Protein AF-A0A356S484-F1 (afdb_monomer_lite)

pLDDT: mean 89.54, std 12.43, range [53.12, 97.44]

Structure (mmCIF, N/CA/C/O backbone):
data_AF-A0A356S484-F1
#
_entry.id   AF-A0A356S484-F1
#
loop_
_atom_site.group_PDB
_atom_site.id
_atom_site.type_symbol
_atom_site.label_atom_id
_atom_site.label_alt_id
_atom_site.label_comp_id
_atom_site.label_asym_id
_atom_site.label_entity_id
_atom_site.label_seq_id
_atom_site.pdbx_PDB_ins_code
_atom_site.Cartn_x
_atom_site.Cartn_y
_atom_site.Cartn_z
_atom_site.occupancy
_atom_site.B_iso_or_equiv
_atom_site.auth_seq_id
_atom_site.auth_comp_id
_atom_site.auth_asym_id
_atom_site.auth_atom_id
_atom_site.pdbx_PDB_model_num
ATOM 1 N N . MET A 1 1 ? -28.469 -1.390 29.561 1.00 53.12 1 MET A N 1
ATOM 2 C CA . MET A 1 1 ? -27.503 -0.568 28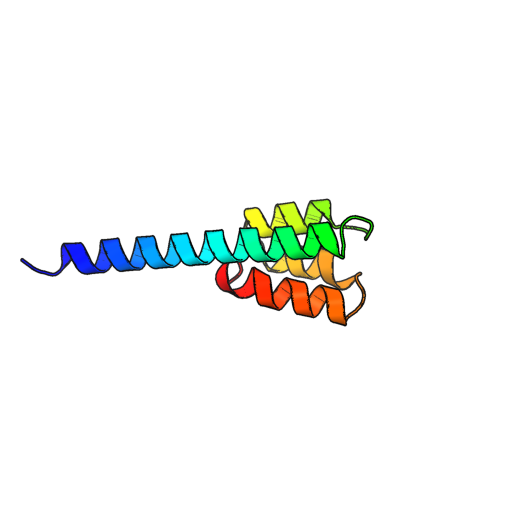.801 1.00 53.12 1 MET A CA 1
ATOM 3 C C . MET A 1 1 ? -26.470 -1.475 28.132 1.00 53.12 1 MET A C 1
ATOM 5 O O . MET A 1 1 ? -25.630 -2.014 28.833 1.00 53.12 1 MET A O 1
ATOM 9 N N . ARG A 1 2 ? -26.575 -1.732 26.817 1.00 59.03 2 ARG A N 1
ATOM 10 C CA . ARG A 1 2 ? -25.629 -2.587 26.053 1.00 59.03 2 ARG A CA 1
ATOM 11 C C . ARG A 1 2 ? -25.300 -2.061 24.643 1.00 59.03 2 ARG A C 1
ATOM 13 O O . ARG A 1 2 ? -24.664 -2.769 23.879 1.00 59.03 2 ARG A O 1
ATOM 20 N N . ARG A 1 3 ? -25.738 -0.849 24.280 1.00 54.81 3 ARG A N 1
ATOM 21 C CA . ARG A 1 3 ? -25.648 -0.362 22.889 1.00 54.81 3 ARG A CA 1
ATOM 22 C C . ARG A 1 3 ? -24.453 0.564 22.610 1.00 54.81 3 ARG A C 1
ATOM 24 O O . ARG A 1 3 ? -23.930 0.516 21.514 1.00 54.81 3 ARG A O 1
ATOM 31 N N . LEU A 1 4 ? -23.945 1.279 23.619 1.00 56.88 4 LEU A N 1
ATOM 32 C CA . LEU A 1 4 ? -22.826 2.230 23.467 1.00 56.88 4 LEU A CA 1
ATOM 33 C C . LEU A 1 4 ? -21.426 1.592 23.357 1.00 56.88 4 LEU A C 1
ATOM 35 O O . LEU A 1 4 ? -20.499 2.227 22.868 1.00 56.88 4 LEU A O 1
ATOM 39 N N . ILE A 1 5 ? -21.250 0.346 23.813 1.00 59.88 5 ILE A N 1
ATOM 40 C CA . ILE A 1 5 ? -19.936 -0.330 23.800 1.00 59.88 5 ILE A CA 1
ATOM 41 C C . ILE A 1 5 ? -19.650 -0.976 22.431 1.00 59.88 5 ILE A C 1
ATOM 43 O O . ILE A 1 5 ? -18.493 -1.103 22.042 1.00 59.88 5 ILE A O 1
ATOM 47 N N . ASP A 1 6 ? -20.689 -1.371 21.690 1.00 62.53 6 ASP A N 1
ATOM 48 C CA . ASP A 1 6 ? -20.539 -2.056 20.398 1.00 62.53 6 ASP A CA 1
ATOM 49 C C . ASP A 1 6 ? -20.110 -1.093 19.279 1.00 62.53 6 ASP A C 1
ATOM 51 O O . ASP A 1 6 ? -19.231 -1.424 18.487 1.00 62.53 6 ASP A O 1
ATOM 55 N N . GLU A 1 7 ? -20.663 0.123 19.270 1.00 60.28 7 GLU A N 1
ATOM 56 C CA . GLU A 1 7 ? -20.313 1.185 18.314 1.00 60.28 7 GLU A CA 1
ATOM 57 C C . GLU A 1 7 ? -18.847 1.613 18.477 1.00 60.28 7 GLU A C 1
ATOM 59 O O . GLU A 1 7 ? -18.075 1.528 17.526 1.00 60.28 7 GLU A O 1
ATOM 64 N N . ASN A 1 8 ? -18.414 1.884 19.714 1.00 58.56 8 ASN A N 1
ATOM 65 C CA . ASN A 1 8 ? -17.020 2.234 20.017 1.00 58.56 8 ASN A CA 1
ATOM 66 C C . ASN A 1 8 ? -16.018 1.123 19.648 1.00 58.56 8 ASN A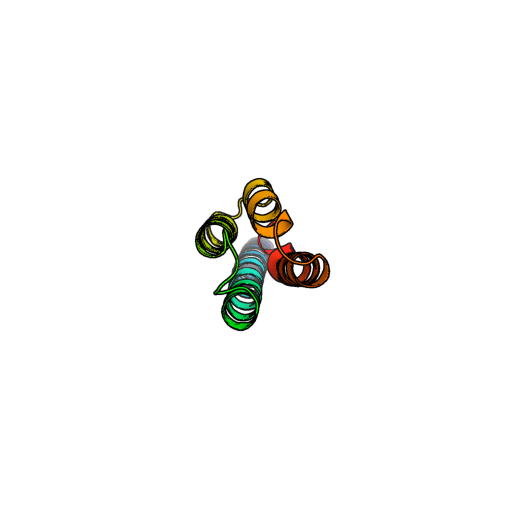 C 1
ATOM 68 O O . ASN A 1 8 ? -14.865 1.395 19.312 1.00 58.56 8 ASN A O 1
ATOM 72 N N . ARG A 1 9 ? -16.422 -0.151 19.739 1.00 62.66 9 ARG A N 1
ATOM 73 C CA . ARG A 1 9 ? -15.550 -1.281 19.385 1.00 62.66 9 ARG A CA 1
ATOM 74 C C . ARG A 1 9 ? -15.427 -1.455 17.873 1.00 62.66 9 ARG A C 1
ATOM 76 O O . ARG A 1 9 ? -14.357 -1.828 17.400 1.00 62.66 9 ARG A O 1
ATOM 83 N N . LYS A 1 10 ? -16.509 -1.204 17.134 1.00 68.56 10 LYS A N 1
ATOM 84 C CA . LYS A 1 10 ? -16.530 -1.266 15.668 1.00 68.56 10 LYS A CA 1
ATOM 85 C C . LYS A 1 10 ? -15.737 -0.127 15.040 1.00 68.56 10 LYS A C 1
ATOM 87 O O . LYS A 1 10 ? -14.972 -0.391 14.121 1.00 68.56 10 LYS A O 1
ATOM 92 N N . GLU A 1 11 ? -15.864 1.087 15.570 1.00 71.50 11 GLU A N 1
ATOM 93 C CA . GLU A 1 11 ? -15.084 2.249 15.120 1.00 71.50 11 GLU A CA 1
ATOM 94 C C . GLU A 1 11 ? -13.581 2.005 15.296 1.00 71.50 11 GLU A C 1
ATOM 96 O O . GLU A 1 11 ? -12.835 2.056 14.322 1.00 71.50 11 GLU A O 1
ATOM 101 N N . ARG A 1 12 ? -13.152 1.574 16.491 1.00 75.62 12 ARG A N 1
ATOM 102 C CA . ARG A 1 12 ? -11.748 1.203 16.747 1.00 75.62 12 ARG A CA 1
ATOM 103 C C . ARG A 1 12 ? -11.244 0.090 15.829 1.00 75.62 12 ARG A C 1
ATOM 105 O O . ARG A 1 12 ? -10.118 0.143 15.353 1.00 75.62 12 ARG A O 1
ATOM 112 N N . ALA A 1 13 ? -12.069 -0.924 15.564 1.00 81.44 13 ALA A N 1
ATOM 113 C CA . ALA A 1 13 ? -11.686 -2.018 14.674 1.00 81.44 13 ALA A CA 1
ATOM 114 C C . ALA A 1 13 ? -11.502 -1.559 13.214 1.00 81.44 13 ALA A C 1
ATOM 116 O O . ALA A 1 13 ? -10.654 -2.111 12.513 1.00 81.44 13 ALA A O 1
ATOM 117 N N . ALA A 1 14 ? -12.276 -0.569 12.760 1.00 84.00 14 ALA A N 1
ATOM 118 C CA . ALA A 1 14 ? -12.133 0.020 11.432 1.00 84.00 14 ALA A CA 1
ATOM 119 C C . ALA A 1 14 ? -10.869 0.891 11.331 1.00 84.00 14 ALA A C 1
ATOM 121 O O . ALA A 1 14 ? -10.097 0.737 10.386 1.00 84.00 14 ALA A O 1
ATOM 122 N N . GLU A 1 15 ? -10.604 1.732 12.334 1.00 87.75 15 GLU A N 1
ATOM 123 C CA . GLU A 1 15 ? -9.377 2.542 12.411 1.00 87.75 15 GLU A CA 1
ATOM 124 C C . GLU A 1 15 ? -8.110 1.673 12.463 1.00 87.75 15 GLU A C 1
ATOM 126 O O . GLU A 1 15 ? -7.124 1.959 11.777 1.00 87.75 15 GLU A O 1
ATOM 131 N N . ASP A 1 16 ? -8.149 0.574 13.223 1.00 90.38 16 ASP A N 1
ATOM 132 C CA . ASP A 1 16 ? -7.062 -0.406 13.289 1.00 90.38 16 ASP A CA 1
ATOM 133 C C . ASP A 1 16 ? -6.834 -1.098 11.936 1.00 90.38 16 ASP A C 1
ATOM 135 O O . ASP A 1 16 ? -5.698 -1.421 11.581 1.00 90.38 16 ASP A O 1
ATOM 139 N N . ALA A 1 17 ? -7.903 -1.368 11.178 1.00 91.00 17 ALA A N 1
ATOM 140 C CA . ALA A 1 17 ? -7.808 -1.988 9.859 1.00 91.00 17 ALA A CA 1
ATOM 141 C C . ALA A 1 17 ? -7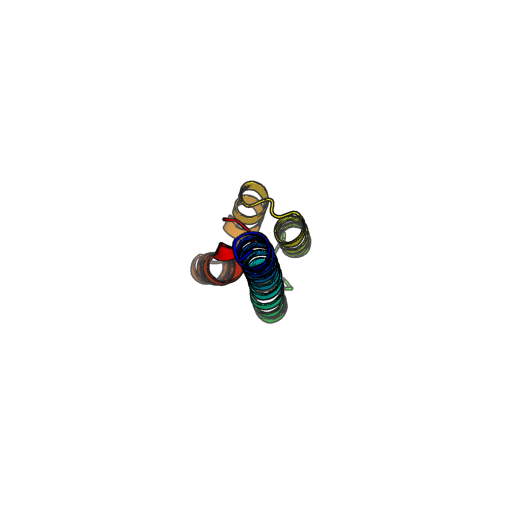.178 -1.038 8.829 1.00 91.00 17 ALA A C 1
ATOM 143 O O . ALA A 1 17 ? -6.319 -1.472 8.058 1.00 91.00 17 ALA A O 1
ATOM 144 N N . ILE A 1 18 ? -7.546 0.248 8.864 1.00 94.50 18 ILE A N 1
ATOM 145 C CA . ILE A 1 18 ? -6.955 1.296 8.021 1.00 94.50 18 ILE A CA 1
ATOM 146 C C . ILE A 1 18 ? -5.455 1.418 8.306 1.00 94.50 18 ILE A C 1
ATOM 148 O O . ILE A 1 18 ? -4.655 1.291 7.380 1.00 94.50 18 ILE A O 1
ATOM 152 N N . HIS A 1 19 ? -5.057 1.569 9.574 1.00 94.81 19 HIS A N 1
ATOM 153 C CA . HIS A 1 19 ? -3.639 1.678 9.943 1.00 94.81 19 HIS A CA 1
ATOM 154 C C . HIS A 1 19 ? -2.833 0.450 9.509 1.00 94.81 19 HIS A C 1
ATOM 156 O O . HIS A 1 19 ? -1.757 0.580 8.928 1.00 94.81 19 HIS A O 1
ATOM 162 N N . LYS A 1 20 ? -3.362 -0.761 9.725 1.00 95.81 20 LYS A N 1
ATOM 163 C CA . LYS A 1 20 ? -2.691 -1.998 9.292 1.00 95.81 20 LYS A CA 1
ATOM 164 C C . LYS A 1 20 ? -2.534 -2.072 7.775 1.00 95.81 20 LYS A C 1
ATOM 166 O O . LYS A 1 20 ? -1.491 -2.520 7.295 1.00 95.81 20 LYS A O 1
ATOM 171 N N . ALA A 1 21 ? -3.544 -1.645 7.022 1.00 96.12 21 ALA A N 1
ATOM 172 C CA . ALA A 1 21 ? -3.465 -1.586 5.568 1.00 96.12 21 ALA A CA 1
ATOM 173 C C . ALA A 1 21 ? -2.407 -0.575 5.108 1.00 96.12 21 ALA A C 1
ATOM 175 O O . ALA A 1 21 ? -1.548 -0.938 4.305 1.00 96.12 21 ALA A O 1
ATOM 176 N N . GLN A 1 22 ? -2.388 0.631 5.683 1.00 97.38 22 GLN A N 1
ATOM 177 C CA . GLN A 1 22 ? -1.365 1.642 5.396 1.00 97.38 22 GLN A CA 1
ATOM 178 C C . GLN A 1 22 ? 0.048 1.121 5.683 1.00 97.38 22 GLN A C 1
ATOM 180 O O . GLN A 1 22 ? 0.910 1.166 4.807 1.00 97.38 22 GLN A O 1
ATOM 185 N N . ASP A 1 23 ? 0.283 0.541 6.859 1.00 97.44 23 ASP A N 1
ATOM 186 C CA . ASP A 1 23 ? 1.600 0.016 7.226 1.00 97.44 23 ASP A CA 1
ATOM 187 C C . ASP A 1 23 ? 2.040 -1.138 6.321 1.00 97.44 23 ASP A C 1
ATOM 189 O O . ASP A 1 23 ? 3.192 -1.189 5.884 1.00 97.44 23 ASP A O 1
ATOM 193 N N . SER A 1 24 ? 1.136 -2.073 6.015 1.00 97.12 24 SER A N 1
ATOM 194 C CA . SER A 1 24 ? 1.459 -3.210 5.147 1.00 97.12 24 SER A CA 1
ATOM 195 C C . SER A 1 24 ? 1.767 -2.772 3.713 1.00 97.12 24 SER A C 1
ATOM 197 O O . SER A 1 24 ? 2.764 -3.220 3.141 1.00 97.12 24 SER A O 1
ATOM 199 N N . ALA A 1 25 ? 0.980 -1.843 3.162 1.00 96.88 25 ALA A N 1
ATOM 200 C CA . ALA A 1 25 ? 1.197 -1.294 1.833 1.00 96.88 25 ALA A CA 1
ATOM 201 C C . ALA A 1 25 ? 2.493 -0.482 1.772 1.00 96.88 25 ALA A C 1
ATOM 203 O O . ALA A 1 25 ? 3.296 -0.695 0.866 1.00 96.88 25 ALA A O 1
ATOM 204 N N . ASN A 1 26 ? 2.750 0.385 2.756 1.00 96.69 26 ASN A N 1
ATOM 205 C CA . ASN A 1 26 ? 3.977 1.175 2.818 1.00 96.69 26 ASN A CA 1
ATOM 206 C C . ASN A 1 26 ? 5.221 0.276 2.904 1.00 96.69 26 ASN A C 1
ATOM 208 O O . ASN A 1 26 ? 6.152 0.434 2.120 1.00 96.69 26 ASN A O 1
ATOM 212 N N . ARG A 1 27 ? 5.220 -0.742 3.777 1.00 97.19 27 ARG A N 1
ATOM 213 C CA . ARG A 1 27 ? 6.347 -1.688 3.890 1.00 97.19 27 ARG A CA 1
ATOM 214 C C . ARG A 1 27 ? 6.599 -2.455 2.593 1.00 97.19 27 ARG A C 1
ATOM 216 O O . ARG A 1 27 ? 7.756 -2.643 2.226 1.00 97.19 27 ARG A O 1
ATOM 223 N N . PHE A 1 28 ? 5.542 -2.883 1.902 1.00 96.69 28 PHE A N 1
ATOM 224 C CA . PHE A 1 28 ? 5.667 -3.525 0.593 1.00 96.69 28 PHE A CA 1
ATOM 225 C C . PHE A 1 28 ? 6.259 -2.568 -0.451 1.00 96.69 28 PHE A C 1
ATOM 227 O O . PHE A 1 28 ? 7.239 -2.906 -1.114 1.00 96.69 28 PHE A O 1
ATOM 234 N N . MET A 1 29 ? 5.697 -1.362 -0.575 1.00 96.12 29 MET A N 1
ATOM 235 C CA . MET A 1 29 ? 6.149 -0.376 -1.556 1.00 96.12 29 MET A CA 1
ATOM 236 C C . MET A 1 29 ? 7.583 0.081 -1.280 1.00 96.12 29 MET A C 1
ATOM 238 O O . MET A 1 29 ? 8.364 0.184 -2.213 1.00 96.12 29 MET A O 1
ATOM 242 N N . MET A 1 30 ? 7.978 0.270 -0.021 1.00 96.44 30 MET A N 1
ATOM 243 C CA . MET A 1 30 ? 9.354 0.633 0.327 1.00 96.44 30 MET A CA 1
ATOM 244 C C . MET A 1 30 ? 10.359 -0.456 -0.081 1.00 96.44 30 MET A C 1
ATOM 246 O O . MET A 1 30 ? 11.471 -0.140 -0.490 1.00 96.44 30 MET A O 1
ATOM 250 N N . ALA A 1 31 ? 9.975 -1.734 0.001 1.00 95.94 31 ALA A N 1
ATOM 251 C CA . ALA A 1 31 ? 10.849 -2.852 -0.353 1.00 95.94 31 ALA A CA 1
ATOM 252 C C . ALA A 1 31 ? 10.947 -3.113 -1.867 1.00 95.94 31 ALA A C 1
ATOM 254 O O . ALA A 1 31 ? 11.969 -3.614 -2.327 1.00 95.94 31 ALA A O 1
ATOM 255 N N . ILE A 1 32 ? 9.882 -2.832 -2.628 1.00 94.56 32 ILE A N 1
ATOM 256 C CA . ILE A 1 32 ? 9.750 -3.256 -4.035 1.00 94.56 32 ILE A CA 1
ATOM 257 C C . ILE A 1 32 ? 9.685 -2.080 -5.018 1.00 94.56 32 ILE A C 1
ATOM 259 O O . ILE A 1 32 ? 10.092 -2.211 -6.169 1.00 94.56 32 ILE A O 1
ATOM 263 N N . ALA A 1 33 ? 9.156 -0.941 -4.578 1.00 92.38 33 ALA A N 1
ATOM 264 C CA . ALA A 1 33 ? 8.830 0.215 -5.406 1.00 92.38 33 ALA A CA 1
ATOM 265 C C . ALA A 1 33 ? 9.572 1.499 -4.992 1.00 92.38 33 ALA A C 1
ATOM 267 O O . ALA A 1 33 ? 9.298 2.542 -5.572 1.00 92.38 33 ALA A O 1
ATOM 268 N N . GLY A 1 34 ? 10.500 1.443 -4.028 1.00 91.25 34 GLY A N 1
ATOM 269 C CA . GLY A 1 34 ? 11.186 2.629 -3.494 1.00 91.25 34 GLY A CA 1
ATOM 270 C C . GLY A 1 34 ? 11.930 3.460 -4.548 1.00 91.25 34 GLY A C 1
ATOM 271 O O . GLY A 1 34 ? 11.959 4.681 -4.447 1.00 91.25 34 GLY A O 1
ATOM 272 N N . ASP A 1 35 ? 12.458 2.809 -5.589 1.00 93.50 35 ASP A N 1
ATOM 273 C CA . ASP A 1 35 ? 13.144 3.460 -6.716 1.00 93.50 35 ASP A CA 1
ATOM 274 C C . ASP A 1 35 ? 12.221 3.740 -7.920 1.00 93.50 35 ASP A C 1
ATOM 276 O O . ASP A 1 35 ? 12.671 4.221 -8.963 1.00 93.50 35 ASP A O 1
ATOM 280 N N . LEU A 1 36 ? 10.928 3.409 -7.823 1.00 93.50 36 LEU A N 1
ATOM 281 C CA . LEU A 1 36 ? 9.972 3.640 -8.903 1.00 93.50 36 LEU A CA 1
ATOM 282 C C . LEU A 1 36 ? 9.434 5.079 -8.869 1.00 93.50 36 LEU A C 1
ATOM 284 O O . LEU A 1 36 ? 9.220 5.655 -7.799 1.00 93.50 36 LEU A O 1
ATOM 288 N N . PRO A 1 37 ? 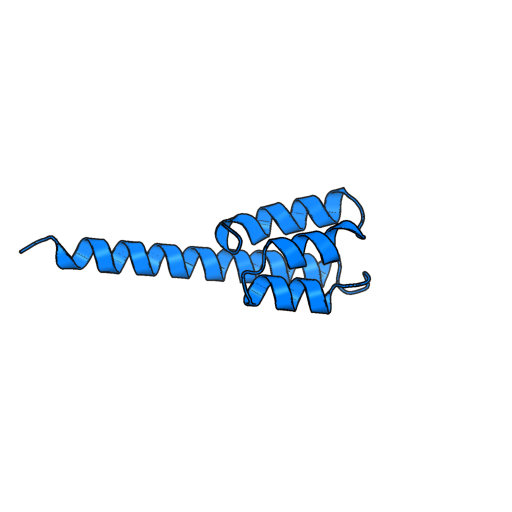9.157 5.677 -10.042 1.00 93.81 37 PRO A N 1
ATOM 289 C CA . PRO A 1 37 ? 8.608 7.025 -10.113 1.00 93.81 37 PRO A CA 1
ATOM 290 C C . PRO A 1 37 ? 7.245 7.101 -9.416 1.00 93.81 37 PRO A C 1
ATOM 292 O O . PRO A 1 37 ? 6.410 6.210 -9.574 1.00 93.81 37 PRO A O 1
ATOM 295 N N . GLY A 1 38 ? 7.013 8.183 -8.671 1.00 93.12 38 GLY A N 1
ATOM 296 C CA . GLY A 1 38 ? 5.762 8.407 -7.938 1.00 93.12 38 GLY A CA 1
ATOM 297 C C . GLY A 1 38 ? 5.643 7.630 -6.622 1.00 93.12 38 GLY A C 1
ATOM 298 O O . GLY A 1 38 ? 4.565 7.612 -6.037 1.00 93.12 38 GLY A O 1
ATOM 299 N N . PHE A 1 39 ? 6.715 6.986 -6.135 1.00 95.38 39 PHE A N 1
ATOM 300 C CA . PHE A 1 39 ? 6.722 6.306 -4.833 1.00 95.38 39 PHE A CA 1
ATOM 301 C C . PHE A 1 39 ? 6.321 7.223 -3.674 1.00 95.38 39 PHE A C 1
ATOM 303 O O . PHE A 1 39 ? 5.414 6.885 -2.913 1.00 95.38 39 PHE A O 1
ATOM 310 N N . GLU A 1 40 ? 6.942 8.397 -3.551 1.00 95.81 40 GLU A N 1
ATOM 311 C CA . GLU A 1 40 ? 6.630 9.316 -2.454 1.00 95.81 40 GLU A CA 1
ATOM 312 C C . GLU A 1 40 ? 5.185 9.816 -2.527 1.00 95.81 40 GLU A C 1
ATOM 314 O O . GLU A 1 40 ? 4.491 9.894 -1.512 1.00 95.81 40 GLU A O 1
ATOM 319 N N . GLU A 1 41 ? 4.702 10.128 -3.727 1.00 97.31 41 GLU A N 1
ATOM 320 C CA . GLU A 1 41 ? 3.339 10.586 -3.971 1.00 97.31 41 GLU A CA 1
ATOM 321 C C . GLU A 1 41 ? 2.317 9.480 -3.690 1.00 97.31 41 GLU A C 1
ATOM 323 O O . GLU A 1 41 ? 1.278 9.765 -3.091 1.00 97.31 41 GLU A O 1
ATOM 328 N N . ALA A 1 42 ? 2.627 8.225 -4.029 1.00 96.50 42 ALA A N 1
ATOM 329 C CA . ALA A 1 42 ? 1.812 7.065 -3.684 1.00 96.50 42 ALA A CA 1
ATOM 330 C C . ALA A 1 42 ? 1.745 6.859 -2.162 1.00 96.50 42 ALA A C 1
ATOM 332 O O . ALA A 1 42 ? 0.662 6.651 -1.618 1.00 96.50 42 ALA A O 1
ATOM 333 N N . VAL A 1 43 ? 2.868 6.986 -1.445 1.00 96.75 43 VAL A N 1
ATOM 334 C CA . VAL A 1 43 ? 2.890 6.920 0.027 1.00 96.75 43 VAL A CA 1
ATOM 335 C C . VAL A 1 43 ? 2.082 8.070 0.637 1.00 96.75 43 VAL A C 1
ATOM 337 O O . VAL A 1 43 ? 1.277 7.840 1.540 1.00 96.75 43 VAL A O 1
ATOM 340 N N . ARG A 1 44 ? 2.217 9.301 0.123 1.00 97.31 44 ARG A N 1
ATOM 341 C CA . ARG A 1 44 ? 1.398 10.441 0.576 1.00 97.31 44 ARG A CA 1
ATOM 342 C C . ARG A 1 44 ? -0.092 10.188 0.340 1.00 97.31 44 ARG A C 1
ATOM 344 O O . ARG A 1 44 ? -0.889 10.443 1.237 1.00 97.31 44 ARG A O 1
ATOM 351 N N . ALA A 1 45 ? -0.469 9.674 -0.831 1.00 97.31 45 ALA A N 1
ATOM 352 C CA . ALA A 1 45 ? -1.856 9.355 -1.160 1.00 97.31 45 ALA A CA 1
ATOM 353 C C . ALA A 1 45 ? -2.426 8.243 -0.263 1.00 97.31 45 ALA A C 1
ATOM 355 O O . ALA A 1 45 ? -3.562 8.345 0.189 1.00 97.31 45 ALA A O 1
ATOM 356 N N . LEU A 1 46 ? -1.621 7.228 0.064 1.00 96.88 46 LEU A N 1
ATOM 357 C CA . LEU A 1 46 ? -1.995 6.141 0.970 1.00 96.88 46 LEU A CA 1
ATOM 358 C C . LEU A 1 46 ? -2.363 6.646 2.375 1.00 96.88 46 LEU A C 1
ATOM 360 O O . LEU A 1 46 ? -3.403 6.266 2.917 1.00 96.88 46 LEU A O 1
ATOM 364 N N . TYR A 1 47 ? -1.532 7.511 2.962 1.00 95.75 47 TYR A N 1
ATOM 365 C CA . TYR A 1 47 ? -1.801 8.074 4.290 1.00 95.75 47 TYR A CA 1
ATOM 366 C C . TYR A 1 47 ? -2.893 9.154 4.273 1.00 95.75 47 TYR A C 1
ATOM 368 O O . TYR A 1 47 ? -3.595 9.318 5.267 1.00 95.75 47 TYR A O 1
ATOM 376 N N . ALA A 1 48 ? -3.088 9.839 3.142 1.00 96.56 48 ALA A N 1
ATOM 377 C CA . ALA A 1 48 ? -4.217 10.747 2.924 1.00 96.56 48 ALA A CA 1
ATOM 378 C C . ALA A 1 48 ? -5.540 10.024 2.598 1.00 96.56 48 ALA A C 1
ATOM 380 O O . ALA A 1 48 ? -6.562 10.687 2.443 1.00 96.56 48 ALA A O 1
ATOM 381 N N . GLN A 1 49 ? -5.517 8.690 2.474 1.00 96.25 49 GLN A N 1
ATOM 382 C CA . GLN A 1 49 ? -6.645 7.860 2.033 1.00 96.25 49 GLN A CA 1
ATOM 383 C C . GLN A 1 49 ? -7.215 8.271 0.660 1.00 96.25 49 GLN A C 1
ATOM 385 O O . GLN A 1 49 ? -8.385 8.050 0.352 1.00 96.25 49 GLN A O 1
ATOM 390 N N . ASP A 1 50 ? -6.374 8.852 -0.197 1.00 97.19 50 ASP A N 1
ATOM 391 C CA . ASP A 1 50 ? -6.740 9.274 -1.546 1.00 97.19 50 ASP A CA 1
ATOM 392 C C . ASP A 1 50 ? -6.520 8.119 -2.531 1.00 97.19 50 ASP A C 1
ATOM 394 O O . ASP A 1 50 ? -5.463 7.971 -3.153 1.00 97.19 50 ASP A O 1
ATOM 398 N N . GLY A 1 51 ? -7.535 7.261 -2.658 1.00 95.88 51 GLY A N 1
ATOM 399 C CA . GLY A 1 51 ? -7.464 6.075 -3.512 1.00 95.88 51 GLY A CA 1
ATOM 400 C C . GLY A 1 51 ? -7.344 6.383 -5.006 1.00 95.88 51 GLY A C 1
ATOM 401 O O . GLY A 1 51 ? -6.780 5.578 -5.754 1.00 95.88 51 GLY A O 1
ATOM 402 N N . ALA A 1 52 ? -7.834 7.544 -5.449 1.00 95.81 52 ALA A N 1
ATOM 403 C CA . ALA A 1 52 ? -7.721 7.974 -6.838 1.00 95.81 52 ALA A CA 1
ATOM 404 C C . ALA A 1 52 ? -6.273 8.354 -7.159 1.00 95.81 52 ALA A C 1
ATOM 406 O O . ALA A 1 52 ? -5.688 7.801 -8.093 1.00 95.81 52 ALA A O 1
ATOM 407 N N . LYS A 1 53 ? -5.672 9.212 -6.327 1.00 96.25 53 LYS A N 1
ATOM 408 C CA . LYS A 1 53 ? -4.274 9.619 -6.478 1.00 96.25 53 LYS A CA 1
ATOM 409 C C . LYS A 1 53 ? -3.315 8.449 -6.291 1.00 96.25 53 LYS A C 1
ATOM 411 O O . LYS A 1 53 ? -2.379 8.295 -7.067 1.00 96.25 53 LYS A O 1
ATOM 416 N N . PHE A 1 54 ? -3.579 7.563 -5.330 1.00 96.94 54 PHE A N 1
ATOM 417 C CA . PHE A 1 54 ? -2.786 6.345 -5.154 1.00 96.94 54 PHE A CA 1
ATOM 418 C C . PHE A 1 54 ? -2.758 5.506 -6.437 1.00 96.94 54 PHE A C 1
ATOM 420 O O . PHE A 1 54 ? -1.701 5.059 -6.878 1.00 96.94 54 PHE A O 1
ATOM 427 N N . ARG A 1 55 ? -3.911 5.315 -7.085 1.00 95.31 55 ARG A N 1
ATOM 428 C CA . ARG A 1 55 ? -3.982 4.561 -8.340 1.00 95.31 55 ARG A CA 1
ATOM 429 C C . ARG A 1 55 ? -3.254 5.274 -9.479 1.00 95.31 55 ARG A C 1
ATOM 431 O O . ARG A 1 55 ? -2.564 4.616 -10.248 1.00 95.31 55 ARG A O 1
ATOM 438 N N . GLU A 1 56 ? -3.378 6.595 -9.573 1.00 95.81 56 GLU A N 1
ATOM 439 C CA . GLU A 1 56 ? -2.6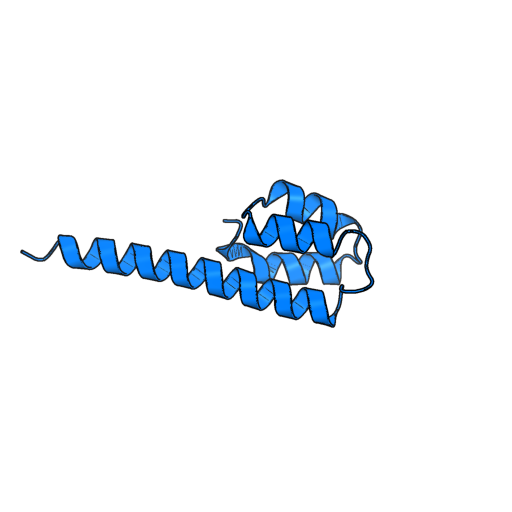99 7.397 -10.594 1.00 95.81 56 GLU A CA 1
ATOM 440 C C . GLU A 1 56 ? -1.170 7.310 -10.501 1.00 95.81 56 GLU A C 1
ATOM 442 O O . GLU A 1 56 ? -0.501 7.187 -11.529 1.00 95.81 56 GLU A O 1
ATOM 447 N N . GLU A 1 57 ? -0.613 7.346 -9.291 1.00 95.81 57 GLU A N 1
ATOM 448 C CA . GLU A 1 57 ? 0.838 7.263 -9.104 1.00 95.81 57 GLU A CA 1
ATOM 449 C C . GLU A 1 57 ? 1.346 5.832 -9.309 1.00 95.81 57 GLU A C 1
ATOM 451 O O . GLU A 1 57 ? 2.358 5.612 -9.976 1.00 95.81 57 GLU A O 1
ATOM 456 N N . THR A 1 58 ? 0.600 4.836 -8.818 1.00 95.69 58 THR A N 1
ATOM 457 C CA . THR A 1 58 ? 1.000 3.423 -8.903 1.00 95.69 58 THR A CA 1
ATOM 458 C C . THR A 1 58 ? 0.778 2.798 -10.284 1.00 95.69 58 THR A C 1
ATOM 460 O O . THR A 1 58 ? 1.473 1.843 -10.622 1.00 95.69 58 THR A O 1
ATOM 463 N N . GLN A 1 59 ? -0.111 3.327 -11.139 1.00 94.44 59 GLN A N 1
ATOM 464 C CA . GLN A 1 59 ? -0.353 2.773 -12.489 1.00 94.44 59 GLN A CA 1
ATOM 465 C C . GLN A 1 59 ? 0.884 2.812 -13.402 1.00 94.44 59 GLN A C 1
ATOM 467 O O . GLN A 1 59 ? 0.931 2.110 -14.410 1.00 94.44 59 GLN A O 1
ATOM 472 N N . ARG A 1 60 ? 1.868 3.664 -13.080 1.00 91.69 60 ARG A N 1
ATOM 473 C CA . ARG A 1 60 ? 3.130 3.782 -13.825 1.00 91.69 60 ARG A CA 1
ATOM 474 C C . ARG A 1 60 ? 4.104 2.649 -13.492 1.00 91.69 60 ARG A C 1
ATOM 476 O O . ARG A 1 60 ? 5.106 2.483 -14.184 1.00 91.69 60 ARG A O 1
ATOM 483 N N . TRP A 1 61 ? 3.839 1.890 -12.431 1.00 95.50 61 TRP A N 1
ATOM 484 C CA . TRP A 1 61 ? 4.663 0.764 -12.009 1.00 95.50 61 TRP A CA 1
ATOM 485 C C . TRP A 1 61 ? 4.355 -0.486 -12.835 1.00 95.50 61 TRP A C 1
ATOM 487 O O . TRP A 1 61 ? 3.288 -0.587 -13.447 1.00 95.50 61 TRP A O 1
ATOM 497 N N . PRO A 1 62 ? 5.251 -1.489 -12.825 1.00 96.50 62 PRO A N 1
ATOM 498 C CA . PRO A 1 62 ? 4.938 -2.802 -13.368 1.00 96.50 62 PRO A CA 1
ATOM 499 C C . PRO A 1 62 ? 3.614 -3.337 -12.813 1.00 96.50 62 PRO A C 1
ATOM 501 O O . PRO A 1 62 ? 3.327 -3.218 -11.618 1.00 96.50 62 PRO A O 1
ATOM 504 N N . ALA A 1 63 ? 2.810 -3.942 -13.691 1.00 94.44 63 ALA A N 1
ATOM 505 C CA . ALA A 1 63 ? 1.423 -4.296 -13.398 1.00 94.44 63 ALA A CA 1
ATOM 506 C C . ALA A 1 63 ? 1.267 -5.150 -12.127 1.00 94.44 63 ALA A C 1
ATOM 508 O O . ALA A 1 63 ? 0.328 -4.934 -11.362 1.00 94.44 63 ALA A O 1
ATOM 509 N N . ASP A 1 64 ? 2.192 -6.071 -11.865 1.00 95.50 64 ASP A N 1
ATOM 510 C CA . ASP A 1 64 ? 2.143 -6.915 -10.670 1.00 95.50 64 ASP A CA 1
ATOM 511 C C . ASP A 1 64 ? 2.440 -6.134 -9.384 1.00 95.50 64 ASP A C 1
ATOM 513 O O . ASP A 1 64 ? 1.795 -6.363 -8.364 1.00 95.50 64 ASP A O 1
ATOM 517 N N . ILE A 1 65 ? 3.340 -5.149 -9.436 1.00 95.06 65 ILE A N 1
ATOM 518 C CA . ILE A 1 65 ? 3.703 -4.321 -8.280 1.00 95.06 65 ILE A CA 1
ATOM 519 C C . ILE A 1 65 ? 2.532 -3.414 -7.895 1.00 95.06 65 ILE A C 1
ATOM 521 O O . ILE A 1 65 ? 2.144 -3.395 -6.726 1.00 95.06 65 ILE A O 1
ATOM 525 N N . HIS A 1 66 ? 1.915 -2.721 -8.860 1.00 94.00 66 HIS A N 1
ATOM 526 C CA . HIS A 1 66 ? 0.762 -1.861 -8.559 1.00 94.00 66 HIS A CA 1
ATOM 527 C C . HIS A 1 66 ? -0.437 -2.674 -8.041 1.00 94.00 66 HIS A C 1
ATOM 529 O O . HIS A 1 66 ? -1.145 -2.232 -7.132 1.00 94.00 66 HIS A O 1
ATOM 535 N N . ARG A 1 67 ? -0.649 -3.890 -8.570 1.00 95.75 67 ARG A N 1
ATOM 536 C CA . ARG A 1 67 ? -1.724 -4.783 -8.122 1.00 95.75 67 ARG A CA 1
ATOM 537 C C . ARG A 1 67 ? -1.479 -5.240 -6.687 1.00 95.75 67 ARG A C 1
ATOM 539 O O . ARG A 1 67 ? -2.390 -5.147 -5.870 1.00 95.75 67 ARG A O 1
ATOM 546 N N . CYS A 1 68 ? -0.264 -5.683 -6.366 1.00 96.19 68 CYS A N 1
ATOM 547 C CA . CYS A 1 68 ? 0.106 -6.067 -5.005 1.00 96.19 68 CYS A CA 1
ATOM 548 C C . CYS A 1 68 ? -0.049 -4.896 -4.028 1.00 96.19 68 CYS A C 1
ATOM 550 O O . CYS A 1 68 ? -0.680 -5.054 -2.985 1.00 96.19 68 CYS A O 1
ATOM 552 N N . ALA A 1 69 ? 0.437 -3.705 -4.388 1.00 95.31 69 ALA A N 1
ATOM 553 C CA . ALA A 1 69 ? 0.280 -2.505 -3.570 1.00 95.31 69 ALA A CA 1
ATOM 554 C C . ALA A 1 69 ? -1.204 -2.172 -3.318 1.00 95.31 69 ALA A C 1
ATOM 556 O O . ALA A 1 69 ? -1.591 -1.888 -2.186 1.00 95.31 69 ALA A O 1
ATOM 557 N N . SER A 1 70 ? -2.051 -2.298 -4.345 1.00 95.19 70 SER A N 1
ATOM 558 C CA . SER A 1 70 ? -3.499 -2.070 -4.240 1.00 95.19 70 SER A CA 1
ATOM 559 C C . SER A 1 70 ? -4.201 -3.074 -3.318 1.00 95.19 70 SER A C 1
ATOM 561 O O . SER A 1 70 ? -5.135 -2.700 -2.614 1.00 95.19 70 SER A O 1
ATOM 563 N N . VAL A 1 71 ? -3.754 -4.337 -3.288 1.00 96.25 71 VAL A N 1
ATOM 564 C CA . VAL A 1 71 ? -4.295 -5.362 -2.376 1.00 96.25 71 VAL A CA 1
ATOM 565 C C . VAL A 1 71 ? -3.984 -5.015 -0.920 1.00 96.25 71 VAL A C 1
ATOM 567 O O . VAL A 1 71 ? -4.876 -5.073 -0.078 1.00 96.25 71 VAL A O 1
ATOM 570 N N . TYR A 1 72 ? -2.749 -4.607 -0.615 1.00 95.44 72 TYR A N 1
ATOM 571 C CA . TYR A 1 72 ? -2.380 -4.206 0.747 1.00 95.44 72 TYR A CA 1
ATOM 572 C C . TYR A 1 72 ? -3.080 -2.918 1.194 1.00 95.44 72 TYR A C 1
ATOM 574 O O . TYR A 1 72 ? -3.488 -2.803 2.348 1.00 95.44 72 TYR A O 1
ATOM 582 N N . ALA A 1 73 ? -3.263 -1.965 0.278 1.00 95.38 73 ALA A N 1
ATOM 583 C CA . ALA A 1 73 ? -3.883 -0.678 0.571 1.00 95.38 73 ALA A CA 1
ATOM 584 C C . ALA A 1 73 ? -5.421 -0.729 0.640 1.00 95.38 73 ALA A C 1
ATOM 586 O O . ALA A 1 73 ? -6.041 0.265 1.010 1.00 95.38 73 ALA A O 1
ATOM 587 N N . GLN A 1 74 ? -6.055 -1.858 0.304 1.00 93.88 74 GLN A N 1
ATOM 588 C CA . GLN A 1 74 ? -7.501 -1.925 0.076 1.00 93.88 74 GLN A CA 1
ATOM 589 C C . GLN A 1 74 ? -8.332 -1.404 1.253 1.00 93.88 74 GLN A C 1
ATOM 591 O O . GLN A 1 74 ? -9.238 -0.613 1.033 1.00 93.88 74 GLN A O 1
ATOM 596 N N . ALA A 1 75 ? -8.023 -1.801 2.493 1.00 92.75 75 ALA A N 1
ATOM 597 C CA . ALA A 1 75 ? -8.794 -1.341 3.652 1.00 92.75 75 ALA A CA 1
ATOM 598 C C . ALA A 1 75 ? -8.498 0.119 4.040 1.00 92.75 75 ALA A C 1
ATOM 600 O O . ALA A 1 75 ? -9.293 0.725 4.749 1.00 92.75 75 ALA A O 1
ATOM 601 N N . ALA A 1 76 ? -7.380 0.687 3.577 1.00 92.50 76 ALA A N 1
ATOM 602 C CA . ALA A 1 76 ? -7.048 2.094 3.788 1.00 92.50 76 ALA A CA 1
ATOM 603 C C . ALA A 1 76 ? -7.733 3.022 2.773 1.00 92.50 76 ALA A C 1
ATOM 605 O O . ALA A 1 76 ? -7.952 4.192 3.083 1.00 92.50 76 ALA A O 1
ATOM 606 N N . LEU A 1 77 ? -8.050 2.498 1.583 1.00 92.19 77 LEU A N 1
ATOM 607 C CA . LEU A 1 77 ? -8.601 3.224 0.431 1.00 92.19 77 LEU A CA 1
ATOM 608 C C . LEU A 1 77 ? -10.055 2.820 0.103 1.00 92.19 77 LEU A C 1
ATOM 610 O O . LEU A 1 77 ? -10.506 3.048 -1.022 1.00 92.19 77 LEU A O 1
ATOM 614 N N . ALA A 1 78 ? -10.726 2.143 1.041 1.00 80.44 78 ALA A N 1
ATOM 615 C CA . ALA A 1 78 ? -12.089 1.624 0.904 1.00 80.44 78 ALA A CA 1
ATOM 616 C C . ALA A 1 78 ? -13.155 2.725 0.934 1.00 80.44 78 ALA A C 1
ATOM 618 O O . ALA A 1 78 ? -12.971 3.712 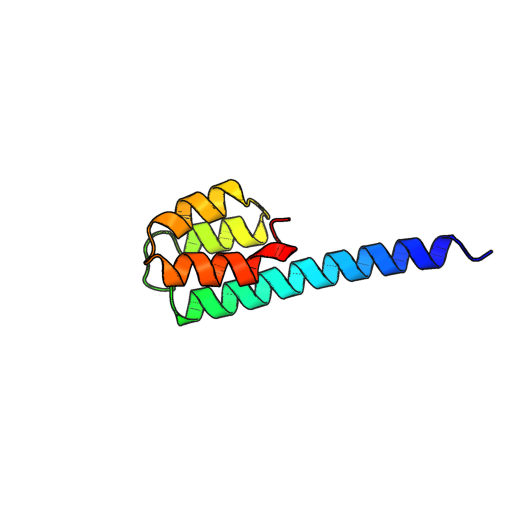1.682 1.00 80.44 78 ALA A O 1
#

Foldseek 3Di:
DPPVVVVVVVVVVLVVLLVQLLVQLLVLCVVPVVVPFLSVVLNVCLVVLPPVSNLVSLVSDDPVSSVVSCVSSVSNND

Sequence (78 aa):
MRRLIDENRKERAAEDAIHKAQDSANRFMMAIAGDLPGFEEAVRALYAQDGAKFREETQRWPADIHRCASVYAQAALA

Secondary structure (DSSP, 8-state):
--SHHHHHHHHHHHHHHHHHHHHHHHHHHHHHTTTSTTHHHHHHHHHTT-HHHHHHHHTTS-HHHHHHHHHHHTTT--

Radius of gyration: 14.65 Å; chains: 1; bounding box: 41×18×43 Å